Protein AF-A0A7X5IDI5-F1 (afdb_monomer)

Solvent-accessible surface area (backbone atoms only — not comparable to full-atom values): 4332 Å² total; per-residue (Å²): 132,90,82,75,80,74,67,56,70,69,56,46,63,70,69,52,77,53,73,84,74,47,64,65,64,82,72,50,73,82,71,90,59,84,55,93,82,75,59,59,84,44,95,66,72,78,53,70,66,67,72,82,61,64,76,79,78,78,80,130

Secondary structure (DSSP, 8-state):
-----PPPHHHHHHHSPPGGGSTTTTTS-------TT---SSTTTT--HHHHT-------

pLDDT: mean 74.81, std 10.86, range [52.09, 93.44]

Sequence (60 aa):
MHTEAPLAPAEILRVMPTDDQVDGLLSSPPGKRRRDDGAPEEYGSGIDRSEFHMLTRHRR

Mean predicted aligned error: 14.0 Å

Foldseek 3Di:
DPPDPDDDPVVCVVPDDDPVRCPPVVVDDDPQDPDPPPDDSDVCPPPPPVVVCPPPPDDD

Radius of gyration: 19.4 Å; Cα contacts (8 Å, |Δi|>4): 9; chains: 1; bounding box: 56×29×32 Å

Structure (mmCIF, N/CA/C/O backbone):
data_AF-A0A7X5IDI5-F1
#
_entry.id   AF-A0A7X5IDI5-F1
#
loop_
_atom_site.group_PDB
_atom_site.id
_atom_site.type_symbol
_atom_site.label_atom_id
_atom_site.label_alt_id
_atom_site.label_comp_id
_atom_site.label_asym_id
_atom_site.label_entity_id
_atom_site.label_seq_id
_atom_site.pdbx_PDB_ins_code
_atom_site.Cartn_x
_atom_site.Cartn_y
_atom_site.Cartn_z
_atom_site.occupancy
_atom_site.B_iso_or_equiv
_atom_site.auth_seq_id
_atom_site.auth_comp_id
_atom_site.auth_asym_id
_atom_site.auth_atom_id
_atom_site.pdbx_PDB_model_num
ATOM 1 N N . MET A 1 1 ? 0.058 18.026 7.933 1.00 52.09 1 MET A N 1
ATOM 2 C CA . MET A 1 1 ? -0.053 16.982 8.974 1.00 52.09 1 MET A CA 1
ATOM 3 C C . MET A 1 1 ? -1.307 16.183 8.652 1.00 52.09 1 MET A C 1
ATOM 5 O O . MET A 1 1 ? -2.384 16.753 8.754 1.00 52.09 1 MET A O 1
ATOM 9 N N . HIS A 1 2 ? -1.186 14.946 8.161 1.00 55.53 2 HIS A N 1
ATOM 10 C CA . HIS A 1 2 ? -2.350 14.088 7.906 1.00 55.53 2 HIS A CA 1
ATOM 11 C C . HIS A 1 2 ? -2.906 13.612 9.251 1.00 55.53 2 HIS A C 1
ATOM 13 O O . HIS A 1 2 ? -2.358 12.705 9.868 1.00 55.53 2 HIS A O 1
ATOM 19 N N . THR A 1 3 ? -3.943 14.283 9.748 1.00 54.62 3 THR A N 1
ATOM 20 C CA . THR A 1 3 ? -4.658 13.913 10.976 1.00 54.62 3 THR A CA 1
ATOM 21 C C . THR A 1 3 ? -5.756 12.915 10.643 1.00 54.62 3 THR A C 1
ATOM 23 O O . THR A 1 3 ? -6.943 13.193 10.808 1.00 54.62 3 THR A O 1
ATOM 26 N N . GLU A 1 4 ? -5.373 11.771 10.097 1.00 77.69 4 GLU A N 1
ATOM 27 C CA . GLU A 1 4 ? -6.324 10.682 9.943 1.00 77.69 4 GLU A CA 1
ATOM 28 C C . GLU A 1 4 ? -6.471 10.028 11.317 1.00 77.69 4 GLU A C 1
ATOM 30 O O . GLU A 1 4 ? -5.481 9.681 11.961 1.00 77.69 4 GLU A O 1
ATOM 35 N N . ALA A 1 5 ? -7.707 9.940 11.803 1.00 79.81 5 ALA A N 1
ATOM 36 C CA . ALA A 1 5 ? -8.066 9.149 12.970 1.00 79.81 5 ALA A CA 1
ATOM 37 C C . ALA A 1 5 ? -8.605 7.815 12.441 1.00 79.81 5 ALA A C 1
ATOM 39 O O . ALA A 1 5 ? -9.822 7.681 12.274 1.00 79.81 5 ALA A O 1
ATOM 40 N N . PRO A 1 6 ? -7.726 6.866 12.063 1.00 80.25 6 PRO A N 1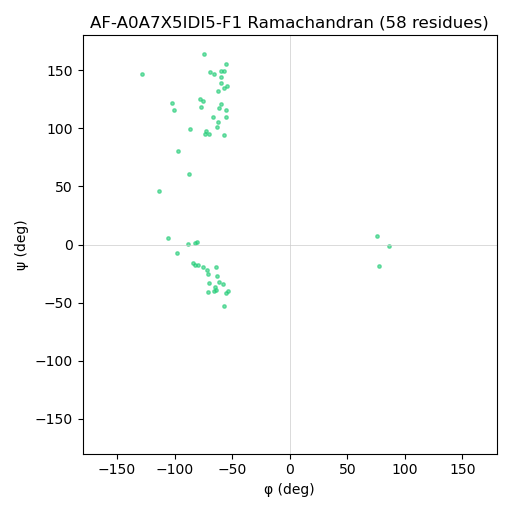
ATOM 41 C CA . PRO A 1 6 ? -8.175 5.596 11.531 1.00 80.25 6 PRO A CA 1
ATOM 42 C C . PRO A 1 6 ? -9.040 4.891 12.572 1.00 80.25 6 PRO A C 1
ATOM 44 O O . PRO A 1 6 ? -8.854 5.041 13.784 1.00 80.25 6 PRO A O 1
ATOM 47 N N . LEU A 1 7 ? -9.994 4.109 12.082 1.00 88.50 7 LEU A N 1
ATOM 48 C CA . LEU A 1 7 ? -10.791 3.235 12.926 1.00 88.50 7 LEU A CA 1
ATOM 49 C C . LEU A 1 7 ? -9.878 2.303 13.739 1.00 88.50 7 LEU A C 1
ATOM 51 O O . LEU A 1 7 ? -8.753 1.991 13.342 1.00 88.50 7 LEU A O 1
ATOM 55 N N . ALA A 1 8 ? -10.375 1.827 14.881 1.00 92.62 8 ALA A N 1
ATOM 56 C CA . ALA A 1 8 ? -9.661 0.804 15.634 1.00 92.62 8 ALA A CA 1
ATOM 57 C C . ALA A 1 8 ? -9.427 -0.440 14.748 1.00 92.62 8 ALA A C 1
ATOM 59 O O . ALA A 1 8 ? -10.270 -0.744 13.903 1.00 92.62 8 ALA A O 1
ATOM 60 N N . PRO A 1 9 ? -8.344 -1.213 14.943 1.00 89.75 9 PRO A N 1
ATOM 61 C CA . PRO A 1 9 ? -8.029 -2.348 14.071 1.00 89.75 9 PRO A CA 1
ATOM 62 C C . PRO A 1 9 ? -9.181 -3.350 13.905 1.00 89.75 9 PRO A C 1
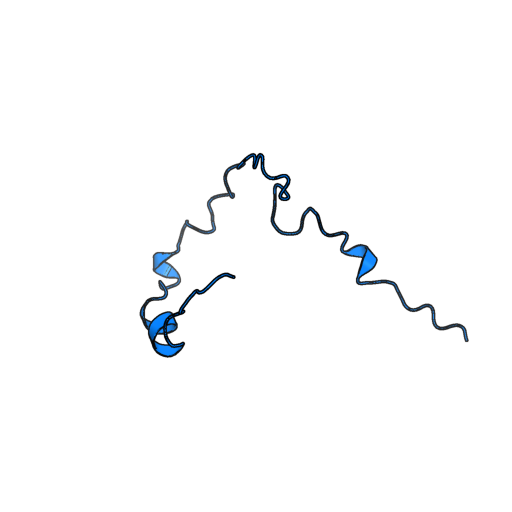ATOM 64 O O . PRO A 1 9 ? -9.455 -3.800 12.798 1.00 89.75 9 PRO A O 1
ATOM 67 N N . ALA A 1 10 ? -9.910 -3.647 14.984 1.00 92.75 10 ALA A N 1
ATOM 68 C CA . ALA A 1 10 ? -11.078 -4.529 14.936 1.00 92.75 10 ALA A CA 1
ATOM 69 C C . ALA A 1 10 ? -12.227 -3.954 14.089 1.00 92.75 10 ALA A C 1
ATOM 71 O O . ALA A 1 10 ? -12.916 -4.688 13.387 1.00 92.75 10 ALA A O 1
ATOM 72 N N . GLU A 1 11 ? -12.412 -2.636 14.137 1.00 93.44 11 GLU A N 1
ATOM 73 C CA . GLU A 1 11 ? -13.423 -1.924 13.359 1.00 93.44 11 GLU A CA 1
ATOM 74 C C . GLU A 1 11 ? -13.052 -1.908 11.875 1.00 93.44 11 GLU A C 1
ATOM 76 O O . GLU A 1 11 ? -13.916 -2.164 11.044 1.00 93.44 11 GLU A O 1
ATOM 81 N N . ILE A 1 12 ? -11.768 -1.693 11.550 1.00 90.81 12 ILE A N 1
ATOM 82 C CA . ILE A 1 12 ? -11.243 -1.802 10.180 1.00 90.81 12 ILE A CA 1
ATOM 83 C C . ILE A 1 12 ? -11.528 -3.199 9.631 1.00 90.81 12 ILE A C 1
ATOM 85 O O . ILE A 1 12 ? -12.155 -3.325 8.587 1.00 90.81 12 ILE A O 1
ATOM 89 N N . LEU A 1 13 ? -11.133 -4.246 10.358 1.00 89.25 13 LEU A N 1
ATOM 90 C CA . LEU A 1 13 ? -11.329 -5.628 9.916 1.00 89.25 13 LEU A CA 1
ATOM 91 C C . LEU A 1 13 ? -12.810 -5.987 9.741 1.00 89.25 13 LEU A C 1
ATOM 93 O O . LEU A 1 13 ? -13.141 -6.769 8.858 1.00 89.25 13 LEU A O 1
ATOM 97 N N . ARG A 1 14 ? -13.708 -5.401 10.543 1.00 90.06 14 ARG A N 1
ATOM 98 C CA . ARG A 1 14 ? -15.154 -5.626 10.410 1.00 90.06 14 ARG A CA 1
ATOM 99 C C . ARG A 1 14 ? -15.744 -4.986 9.152 1.00 90.06 1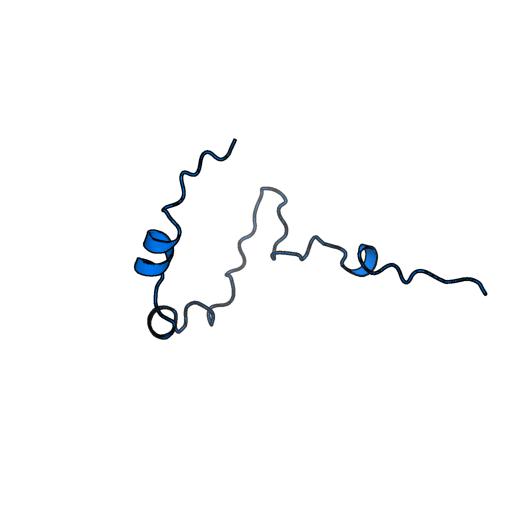4 ARG A C 1
ATOM 101 O O . ARG A 1 14 ? -16.720 -5.507 8.624 1.00 90.06 14 ARG A O 1
ATOM 108 N N . VAL A 1 15 ? -15.209 -3.845 8.714 1.00 90.94 15 VAL A N 1
ATOM 109 C CA . VAL A 1 15 ? -15.723 -3.108 7.544 1.00 90.94 15 VAL A CA 1
ATOM 110 C C . VAL A 1 15 ? -14.946 -3.390 6.260 1.00 90.94 15 VAL A C 1
ATOM 112 O O . VAL A 1 15 ? -15.354 -2.925 5.197 1.00 90.94 15 VAL A O 1
ATOM 115 N N . MET A 1 16 ? -13.832 -4.124 6.341 1.00 92.25 16 MET A N 1
ATOM 116 C CA . MET A 1 1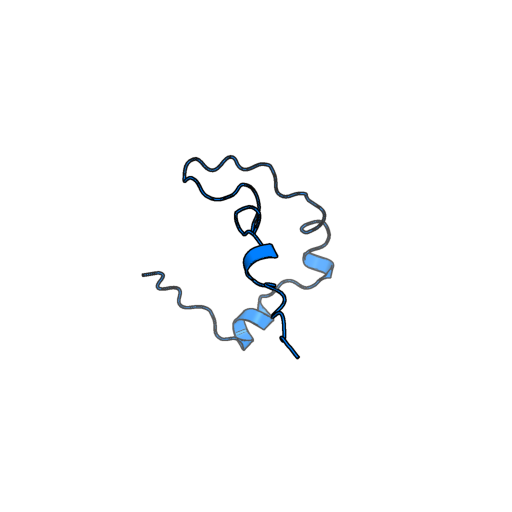6 ? -13.087 -4.554 5.164 1.00 92.25 16 MET A CA 1
ATOM 117 C C . MET A 1 16 ? -13.961 -5.472 4.296 1.00 92.25 16 MET A C 1
ATOM 119 O O . MET A 1 16 ? -14.583 -6.395 4.826 1.00 92.25 16 MET A O 1
ATOM 123 N N . PRO A 1 17 ? -14.020 -5.235 2.974 1.00 89.00 17 PRO A N 1
ATOM 124 C CA . PRO A 1 17 ? -14.742 -6.115 2.069 1.00 89.00 17 PRO A CA 1
ATOM 125 C C . PRO A 1 17 ? -14.068 -7.491 2.017 1.00 89.00 17 PRO A C 1
ATOM 127 O O . PRO A 1 17 ? -12.847 -7.597 2.145 1.00 89.00 17 PRO A O 1
ATOM 130 N N . THR A 1 18 ? -14.862 -8.543 1.836 1.00 87.94 18 THR A N 1
ATOM 131 C CA . THR A 1 18 ? -14.345 -9.903 1.635 1.00 87.94 18 THR A CA 1
ATOM 132 C C . THR A 1 18 ? -13.767 -10.069 0.231 1.00 87.94 18 THR A C 1
ATOM 134 O O . THR A 1 18 ? -14.066 -9.279 -0.665 1.00 87.94 18 THR A O 1
ATOM 137 N N . ASP A 1 19 ? -12.979 -11.125 0.019 1.00 84.25 19 ASP A N 1
ATOM 138 C CA . ASP A 1 19 ? -12.358 -11.406 -1.284 1.00 84.25 19 ASP A CA 1
ATOM 139 C C . ASP A 1 19 ? -13.401 -11.481 -2.417 1.00 84.25 19 ASP A C 1
ATOM 141 O O . ASP A 1 19 ? -13.226 -10.861 -3.464 1.00 84.25 19 ASP A O 1
ATOM 145 N N . ASP A 1 20 ? -14.549 -12.121 -2.166 1.00 88.38 20 ASP A N 1
ATOM 146 C CA . ASP A 1 20 ? -15.665 -12.201 -3.124 1.00 88.38 20 ASP A CA 1
ATOM 147 C C . ASP A 1 20 ? -16.281 -10.829 -3.461 1.00 88.38 20 ASP A C 1
ATOM 149 O O . ASP A 1 20 ? -16.850 -10.637 -4.533 1.00 88.38 20 ASP A O 1
ATOM 153 N N . GLN A 1 21 ? -16.198 -9.860 -2.543 1.00 86.81 21 GLN A N 1
ATOM 154 C CA . GLN A 1 21 ? -16.742 -8.509 -2.723 1.00 86.81 21 GLN A CA 1
ATOM 155 C C . GLN A 1 21 ? -15.787 -7.576 -3.475 1.00 86.81 21 GLN A C 1
ATOM 157 O O . GLN A 1 21 ? -16.213 -6.513 -3.930 1.00 86.81 21 GLN A O 1
ATOM 162 N N . VAL A 1 22 ? -14.508 -7.944 -3.596 1.00 83.88 22 VAL A N 1
ATOM 163 C CA . VAL A 1 22 ? -13.495 -7.182 -4.343 1.00 83.88 22 VAL A CA 1
ATOM 164 C C . VAL A 1 22 ? -13.125 -7.832 -5.675 1.00 83.88 22 VAL A C 1
ATOM 166 O O . VAL A 1 22 ? -12.228 -7.338 -6.365 1.00 83.88 22 VAL A O 1
ATOM 169 N N . ASP A 1 23 ? -13.818 -8.905 -6.066 1.00 81.00 23 ASP A N 1
ATOM 170 C CA . ASP A 1 23 ? -13.589 -9.560 -7.350 1.00 81.00 23 ASP A CA 1
ATOM 171 C C . ASP A 1 23 ? -13.775 -8.565 -8.516 1.00 81.00 23 ASP A C 1
ATOM 173 O O . ASP A 1 23 ? -14.675 -7.722 -8.524 1.00 81.00 23 ASP A O 1
ATOM 177 N N . GLY A 1 24 ? -12.852 -8.586 -9.479 1.00 71.12 24 GLY A N 1
ATOM 178 C CA . GLY A 1 24 ? -12.798 -7.635 -10.599 1.00 71.12 24 GLY A CA 1
ATOM 179 C C . GLY A 1 24 ? -12.233 -6.233 -10.291 1.00 71.12 24 GLY A C 1
ATOM 180 O O . GLY A 1 24 ? -11.780 -5.551 -11.219 1.00 71.12 24 GLY A O 1
ATOM 181 N N . LEU A 1 25 ? -12.164 -5.804 -9.020 1.00 70.06 25 LEU A N 1
ATOM 182 C CA . LEU A 1 25 ? -11.556 -4.515 -8.637 1.00 70.06 25 LEU A CA 1
ATOM 183 C C . LEU A 1 25 ? -10.048 -4.507 -8.914 1.00 70.06 25 LEU A C 1
ATOM 185 O O . LEU A 1 25 ? -9.505 -3.519 -9.405 1.00 70.06 25 LEU A O 1
ATOM 189 N N . LEU A 1 26 ? -9.387 -5.633 -8.639 1.00 65.81 26 LEU A N 1
ATOM 190 C CA . LEU A 1 26 ? -7.956 -5.832 -8.886 1.00 65.81 26 LEU A CA 1
ATOM 191 C C . LEU A 1 26 ? -7.645 -6.214 -10.341 1.00 65.81 26 LEU A C 1
ATOM 193 O O . LEU A 1 26 ? -6.503 -6.100 -10.778 1.00 65.81 26 LEU A O 1
ATOM 197 N N . SER A 1 27 ? -8.650 -6.660 -11.098 1.00 67.94 27 SER A N 1
ATOM 198 C CA . SER A 1 27 ? -8.510 -6.996 -12.520 1.00 67.94 27 SER A CA 1
ATOM 199 C C . SER A 1 27 ? -8.525 -5.762 -13.419 1.00 67.94 27 SER A C 1
ATOM 201 O O . SER A 1 27 ? -8.105 -5.835 -14.574 1.00 67.94 27 SER A O 1
ATOM 203 N N . SER A 1 28 ? -9.006 -4.628 -12.906 1.00 62.00 28 SER A N 1
ATOM 204 C CA . SER A 1 28 ? -8.979 -3.365 -13.632 1.00 62.00 28 SER A CA 1
ATOM 205 C C . SER A 1 28 ? -7.561 -2.789 -13.590 1.00 62.00 28 SER A C 1
ATOM 207 O O . SER A 1 28 ? -7.071 -2.481 -12.501 1.00 62.00 28 SER A O 1
ATOM 209 N N . PRO A 1 29 ? -6.880 -2.607 -14.738 1.00 61.72 29 PRO A N 1
ATOM 210 C CA . PRO A 1 29 ? -5.612 -1.899 -14.738 1.00 61.72 29 PRO A CA 1
ATOM 211 C C . PRO A 1 29 ? -5.853 -0.486 -14.194 1.00 61.72 29 PRO A C 1
ATOM 213 O O . PRO A 1 29 ? -6.872 0.127 -14.541 1.00 61.72 29 PRO A O 1
ATOM 216 N N . PRO A 1 30 ? -4.957 0.056 -13.348 1.00 61.84 30 PRO A N 1
ATOM 217 C CA . PRO A 1 30 ? -5.083 1.433 -12.907 1.00 61.84 30 PRO A CA 1
ATOM 218 C C . PRO A 1 30 ? -5.142 2.309 -14.160 1.00 61.84 30 PRO A C 1
ATOM 220 O O . PRO A 1 30 ? -4.211 2.331 -14.965 1.00 61.84 30 PRO A O 1
ATOM 223 N N . GLY A 1 31 ? -6.277 2.979 -14.379 1.00 61.97 31 GLY A N 1
ATOM 224 C CA . GLY A 1 31 ? -6.423 3.879 -15.516 1.00 61.97 31 GLY A CA 1
ATOM 225 C C . GLY A 1 31 ? -5.283 4.894 -15.488 1.00 61.97 31 GLY A C 1
ATOM 226 O O . GLY A 1 31 ? -4.959 5.401 -14.412 1.00 61.97 31 GLY A O 1
ATOM 227 N N . LYS A 1 32 ? -4.663 5.171 -16.644 1.00 62.34 32 LYS A N 1
ATOM 228 C CA . LYS A 1 32 ? -3.569 6.147 -16.763 1.00 62.34 32 LYS A CA 1
ATOM 229 C C . LYS A 1 32 ? -4.043 7.506 -16.253 1.00 62.34 32 LYS A C 1
ATOM 231 O O . LYS A 1 32 ? -4.641 8.290 -16.985 1.00 62.34 32 LYS A O 1
ATOM 236 N N . ARG A 1 33 ? -3.787 7.785 -14.979 1.00 64.38 33 ARG A N 1
ATOM 237 C CA . ARG A 1 33 ? -3.973 9.100 -14.383 1.00 64.38 33 ARG A CA 1
ATOM 238 C C . ARG A 1 33 ? -2.683 9.857 -14.629 1.00 64.38 33 ARG A C 1
ATOM 240 O O . ARG A 1 33 ? -1.711 9.650 -13.913 1.00 64.38 33 ARG A O 1
ATOM 247 N N . ARG A 1 34 ? -2.672 10.720 -15.648 1.00 64.38 34 ARG A N 1
ATOM 248 C CA . ARG A 1 34 ? -1.664 11.780 -15.714 1.00 64.38 34 ARG A CA 1
ATOM 249 C C . ARG A 1 34 ? -1.861 12.651 -14.480 1.00 64.38 34 ARG A C 1
ATOM 251 O O . ARG A 1 34 ? -2.950 13.185 -14.280 1.00 6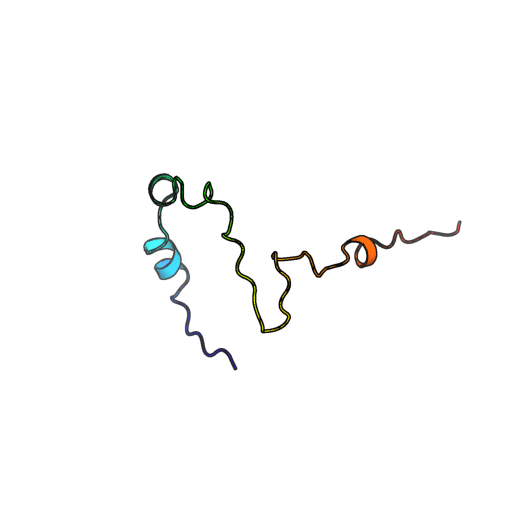4.38 34 ARG A O 1
ATOM 258 N N . A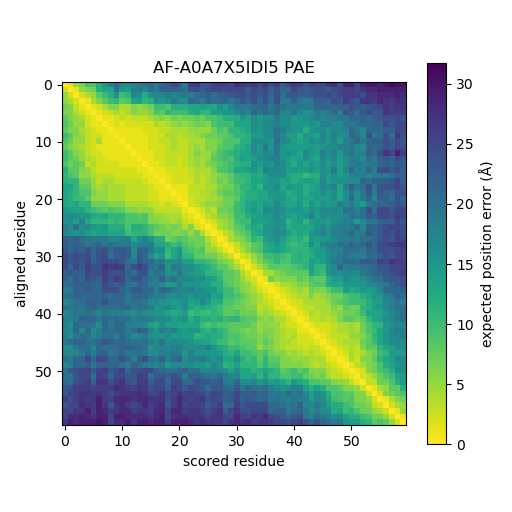RG A 1 35 ? -0.843 12.706 -13.629 1.00 68.06 35 ARG A N 1
ATOM 259 C CA . ARG A 1 35 ? -0.831 13.566 -12.453 1.00 68.06 35 ARG A CA 1
ATOM 260 C C . ARG A 1 35 ? 0.045 14.769 -12.779 1.00 68.06 35 ARG A C 1
ATOM 262 O O . ARG A 1 35 ? 1.209 14.603 -13.127 1.00 68.06 35 ARG A O 1
ATOM 269 N N . ASP A 1 36 ? -0.522 15.967 -12.692 1.00 76.00 36 ASP A N 1
ATOM 270 C CA . ASP A 1 36 ? 0.205 17.220 -12.949 1.00 76.00 36 ASP A CA 1
ATOM 271 C C . ASP A 1 36 ? 1.056 17.664 -11.738 1.00 76.00 36 ASP A C 1
ATOM 273 O O . ASP A 1 36 ? 1.696 18.711 -11.768 1.00 76.00 36 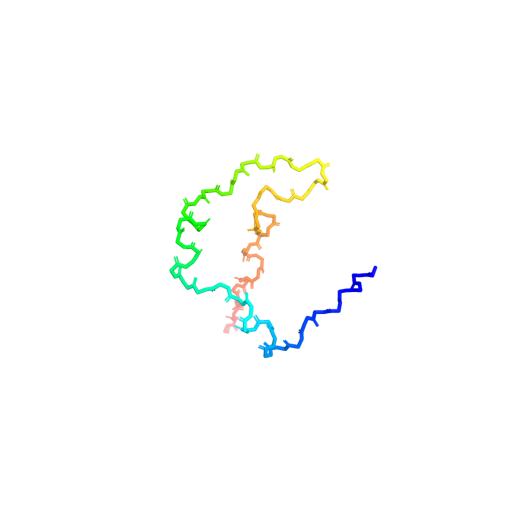ASP A O 1
ATOM 277 N N . ASP A 1 37 ? 1.074 16.866 -10.664 1.00 81.69 37 ASP A N 1
ATOM 278 C CA . ASP A 1 37 ? 1.797 17.116 -9.410 1.00 81.69 37 ASP A CA 1
ATOM 279 C C . ASP A 1 37 ? 3.243 16.581 -9.413 1.00 81.69 37 ASP A C 1
ATOM 281 O O . ASP A 1 37 ? 3.955 16.717 -8.419 1.00 81.69 37 ASP A O 1
ATOM 285 N N . GLY A 1 38 ? 3.687 15.975 -10.522 1.00 74.50 38 GLY A N 1
ATOM 286 C CA . GLY A 1 38 ? 5.018 15.377 -10.648 1.00 74.50 38 GLY A CA 1
ATOM 287 C C . GLY A 1 38 ? 5.181 14.037 -9.922 1.00 74.50 38 GLY A C 1
ATOM 288 O O . GLY A 1 38 ? 6.295 13.514 -9.868 1.00 74.50 38 GLY A O 1
ATOM 289 N N . ALA A 1 39 ? 4.105 13.459 -9.377 1.00 77.44 39 ALA A N 1
ATOM 290 C CA . ALA A 1 39 ? 4.138 12.117 -8.816 1.00 77.44 39 ALA A CA 1
ATOM 291 C C . ALA A 1 39 ? 4.316 11.058 -9.925 1.00 77.44 39 ALA A C 1
ATOM 293 O O . ALA A 1 39 ? 3.830 11.241 -11.046 1.00 77.44 39 ALA A O 1
ATOM 294 N N . PRO A 1 40 ? 4.992 9.933 -9.629 1.00 73.12 40 PRO A N 1
ATOM 295 C CA . PRO A 1 40 ? 5.223 8.878 -10.609 1.00 73.12 40 PRO A CA 1
ATOM 296 C C . PRO A 1 40 ? 3.907 8.296 -11.145 1.00 73.12 40 PRO A C 1
ATOM 298 O O . PRO A 1 40 ? 2.930 8.154 -10.404 1.00 73.12 40 PRO A O 1
ATOM 301 N N . GLU A 1 41 ? 3.896 7.938 -12.436 1.00 73.94 41 GLU A N 1
ATOM 302 C CA . GLU A 1 41 ? 2.714 7.371 -13.112 1.00 73.94 41 GLU A CA 1
ATOM 303 C C . GLU A 1 41 ? 2.224 6.084 -12.435 1.00 73.94 41 GLU A C 1
ATOM 305 O O . GLU A 1 41 ? 1.020 5.843 -12.342 1.00 73.94 41 GLU A O 1
ATOM 310 N N . GLU A 1 42 ? 3.159 5.292 -11.907 1.00 73.88 42 GLU A N 1
ATOM 311 C CA . GLU A 1 42 ? 2.891 4.059 -11.178 1.00 73.88 42 GLU A CA 1
ATOM 312 C C . GLU A 1 42 ? 3.605 4.074 -9.829 1.00 73.88 42 GLU A C 1
ATOM 314 O O . GLU A 1 42 ? 4.706 4.611 -9.671 1.00 73.88 42 GLU A O 1
ATOM 319 N N . TYR A 1 43 ? 2.982 3.453 -8.830 1.00 71.81 43 TYR A N 1
ATOM 320 C CA . TYR A 1 43 ? 3.594 3.340 -7.516 1.00 71.81 43 TYR A CA 1
ATOM 321 C C . TYR A 1 43 ? 4.926 2.585 -7.616 1.00 71.81 43 TYR A C 1
ATOM 323 O O . TYR A 1 43 ? 4.982 1.435 -8.047 1.00 71.81 43 TYR A O 1
ATOM 331 N N . GLY A 1 44 ? 6.006 3.244 -7.201 1.00 72.94 44 GLY A N 1
ATOM 332 C CA . GLY A 1 44 ? 7.350 2.676 -7.225 1.00 72.94 44 GLY A CA 1
ATOM 333 C C . GLY A 1 44 ? 8.110 2.828 -8.545 1.00 72.94 44 GLY A C 1
ATOM 334 O O . GLY A 1 44 ? 9.272 2.436 -8.575 1.00 72.94 44 GLY A O 1
ATOM 335 N N . SER A 1 45 ? 7.537 3.429 -9.597 1.00 76.00 45 SER A N 1
ATOM 336 C CA . SER A 1 45 ? 8.274 3.660 -10.855 1.00 76.00 45 SER A CA 1
ATOM 337 C C . SER A 1 45 ? 9.340 4.755 -10.749 1.00 76.00 45 SER A C 1
ATOM 339 O O . SER A 1 45 ? 10.305 4.751 -11.505 1.00 76.00 45 SER A O 1
ATOM 341 N N . GLY A 1 46 ? 9.210 5.659 -9.773 1.00 77.12 46 GLY A N 1
ATOM 342 C CA . GLY A 1 46 ? 10.251 6.630 -9.422 1.00 77.12 46 GLY A CA 1
ATOM 343 C C . GLY A 1 46 ? 11.346 6.078 -8.500 1.00 77.12 46 GLY A C 1
ATOM 344 O O . GLY A 1 46 ? 12.217 6.838 -8.093 1.00 77.12 46 GLY A O 1
ATOM 345 N N . ILE A 1 47 ? 11.287 4.796 -8.121 1.00 79.12 47 ILE A N 1
ATOM 346 C CA . ILE A 1 47 ? 12.251 4.185 -7.200 1.00 79.12 47 ILE A CA 1
ATOM 347 C C . ILE A 1 47 ? 13.268 3.376 -8.003 1.00 79.12 47 ILE A C 1
ATOM 349 O O . ILE A 1 47 ? 12.927 2.341 -8.580 1.00 79.12 47 ILE A O 1
ATOM 353 N N . ASP A 1 48 ? 14.534 3.793 -7.968 1.00 79.25 48 ASP A N 1
ATOM 354 C CA . ASP A 1 48 ? 15.633 2.949 -8.428 1.00 79.25 48 ASP A CA 1
ATOM 355 C C . ASP A 1 48 ? 15.896 1.841 -7.398 1.00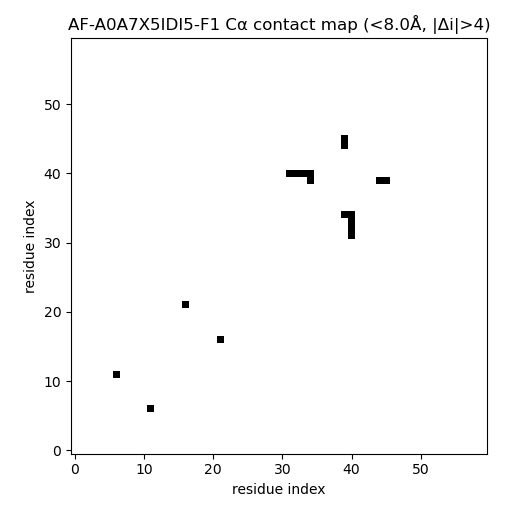 79.25 48 ASP A C 1
ATOM 357 O O . ASP A 1 48 ? 16.601 2.005 -6.403 1.00 79.25 48 ASP A O 1
ATOM 361 N N . ARG A 1 49 ? 15.300 0.669 -7.631 1.00 70.81 49 ARG A N 1
ATOM 362 C CA . ARG A 1 49 ? 15.474 -0.497 -6.751 1.00 70.81 49 ARG A CA 1
ATOM 363 C C . ARG A 1 49 ? 16.910 -1.018 -6.722 1.00 70.81 49 ARG A C 1
ATOM 365 O O . ARG A 1 49 ? 17.256 -1.746 -5.792 1.00 70.81 49 ARG A O 1
ATOM 372 N N . SER A 1 50 ? 17.734 -0.677 -7.715 1.00 69.94 50 SER A N 1
ATOM 373 C CA . SER A 1 50 ? 19.131 -1.112 -7.757 1.00 69.94 50 SER A CA 1
ATOM 374 C C . SER A 1 50 ? 19.988 -0.418 -6.693 1.00 69.94 50 SER A C 1
ATOM 376 O O . SER A 1 50 ? 20.945 -1.017 -6.202 1.00 69.94 50 SER A O 1
ATOM 378 N N . GLU A 1 51 ? 19.588 0.777 -6.245 1.00 69.75 51 GLU A N 1
ATOM 379 C CA . GLU A 1 51 ? 20.247 1.517 -5.164 1.00 69.75 51 GLU A CA 1
ATOM 380 C C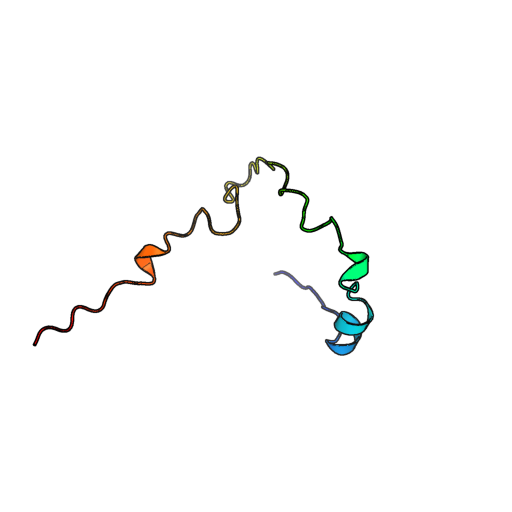 . GLU A 1 51 ? 20.163 0.772 -3.819 1.00 69.75 51 GLU A C 1
ATOM 382 O O . GLU A 1 51 ? 21.138 0.698 -3.069 1.00 69.75 51 GLU A O 1
ATOM 387 N N . PHE A 1 52 ? 19.020 0.141 -3.534 1.00 68.44 52 PHE A N 1
ATOM 388 C CA . PHE A 1 52 ? 18.770 -0.553 -2.265 1.00 68.44 52 PHE A CA 1
ATOM 389 C C . PHE A 1 52 ? 19.490 -1.903 -2.147 1.00 68.44 52 PHE A C 1
ATOM 391 O O . PHE A 1 52 ? 19.686 -2.407 -1.040 1.00 68.44 52 PHE A O 1
ATOM 398 N N . HIS A 1 53 ? 19.911 -2.489 -3.269 1.00 67.69 53 HIS A N 1
ATOM 399 C CA . HIS A 1 53 ? 20.607 -3.776 -3.318 1.00 67.69 53 HIS A CA 1
ATOM 400 C C . HIS A 1 53 ? 22.052 -3.626 -3.797 1.00 67.69 53 HIS A C 1
ATOM 402 O O . HIS A 1 53 ? 22.536 -4.400 -4.626 1.00 67.69 53 HIS A O 1
ATOM 408 N N . MET A 1 54 ? 22.776 -2.649 -3.248 1.00 68.56 54 MET A N 1
ATOM 409 C CA . MET A 1 54 ? 24.215 -2.560 -3.459 1.00 68.56 54 MET A CA 1
ATOM 410 C C . MET A 1 54 ? 24.884 -3.817 -2.872 1.00 68.56 54 MET A C 1
ATOM 412 O O . MET A 1 54 ? 24.986 -3.972 -1.655 1.00 68.56 54 MET A O 1
ATOM 416 N N . LEU A 1 55 ? 25.317 -4.745 -3.735 1.00 62.41 55 LEU A N 1
ATOM 417 C CA . LEU A 1 55 ? 26.078 -5.928 -3.325 1.00 62.41 55 LEU A CA 1
ATOM 418 C C . LEU A 1 55 ? 27.307 -5.462 -2.542 1.00 62.41 55 LEU A C 1
ATOM 420 O O . LEU A 1 55 ? 28.238 -4.888 -3.114 1.00 62.41 55 LEU A O 1
ATOM 424 N N . THR A 1 56 ? 27.318 -5.704 -1.232 1.00 65.19 56 THR A N 1
ATOM 425 C CA . THR A 1 56 ? 28.472 -5.409 -0.387 1.00 65.19 56 THR A CA 1
ATOM 426 C C . THR A 1 56 ? 29.628 -6.280 -0.867 1.00 65.19 56 THR A C 1
ATOM 428 O O . THR A 1 56 ? 29.674 -7.481 -0.599 1.00 65.19 56 THR A O 1
ATOM 431 N N . ARG A 1 57 ? 30.561 -5.704 -1.632 1.00 66.94 57 ARG A N 1
ATOM 432 C CA . ARG A 1 57 ? 31.760 -6.421 -2.073 1.00 66.94 57 ARG A CA 1
ATOM 433 C C . ARG A 1 57 ? 32.651 -6.646 -0.858 1.00 66.94 57 ARG A C 1
ATOM 435 O O . ARG A 1 57 ? 33.433 -5.776 -0.487 1.00 66.94 57 ARG A O 1
ATOM 442 N N . HIS A 1 58 ? 32.523 -7.810 -0.234 1.00 67.00 58 HIS A N 1
ATOM 443 C CA . HIS A 1 58 ? 33.478 -8.260 0.766 1.00 67.00 58 HIS A CA 1
ATOM 444 C C . HIS A 1 58 ? 34.818 -8.506 0.059 1.00 67.00 58 HIS A C 1
ATOM 446 O O . HIS A 1 58 ? 34.943 -9.414 -0.764 1.00 67.00 58 HIS A O 1
ATOM 452 N N . ARG A 1 59 ? 35.809 -7.648 0.321 1.00 71.06 59 ARG A N 1
ATOM 453 C CA . ARG A 1 59 ? 37.200 -7.905 -0.063 1.00 71.06 59 ARG A CA 1
ATOM 454 C C . ARG A 1 59 ? 37.753 -8.944 0.912 1.00 71.06 59 ARG A C 1
ATOM 456 O O . ARG A 1 59 ? 37.666 -8.736 2.119 1.00 71.06 59 ARG A O 1
ATOM 463 N N . ARG A 1 60 ? 38.253 -10.055 0.374 1.00 60.50 60 ARG A N 1
ATOM 464 C CA . ARG A 1 60 ? 39.013 -11.060 1.122 1.00 60.50 60 ARG A CA 1
ATOM 465 C C . ARG A 1 60 ? 40.457 -10.606 1.290 1.00 60.50 60 ARG A C 1
ATOM 467 O O . ARG A 1 60 ? 40.958 -9.956 0.344 1.00 60.50 60 ARG A O 1
#